Protein AF-A0A060WL02-F1 (afdb_monomer_lite)

Foldseek 3Di:
DDDDAQVVLQVQLCQVVVPHDDDDDPVDDDDDDDDPDDPDDDPVDPVLRHLLNNVVSCVPRVVVVVVVVCVVPVVSPPDDNDD

pLDDT: mean 95.23, std 4.03, range [77.88, 98.75]

Secondary structure (DSSP, 8-state):
--SSSSHHHHHHHHHHHTT------TT--------SS-SS--TT-HHHHHHHHHHHHHHHH-GGGHHHHHHH-GGGTT-----

Structure (mmCIF, N/CA/C/O backbone):
data_AF-A0A060WL02-F1
#
_entry.id   AF-A0A060WL02-F1
#
loop_
_atom_site.group_PDB
_atom_site.id
_atom_site.type_symbol
_atom_site.label_atom_id
_atom_site.label_alt_id
_atom_site.label_comp_id
_atom_site.label_asym_id
_atom_site.label_entity_id
_atom_site.label_seq_id
_atom_site.pdbx_PDB_ins_code
_atom_site.Cartn_x
_atom_site.Cartn_y
_atom_site.Cartn_z
_atom_site.occupancy
_atom_site.B_iso_or_equiv
_atom_site.auth_seq_id
_atom_site.auth_comp_id
_atom_site.auth_asym_id
_atom_site.auth_atom_id
_atom_site.pdbx_PDB_model_num
ATOM 1 N N . MET A 1 1 ? -8.454 8.491 -2.033 1.00 88.38 1 MET A N 1
ATOM 2 C CA . MET A 1 1 ? -7.000 8.347 -1.828 1.00 88.38 1 MET A CA 1
ATOM 3 C C . MET A 1 1 ? -6.494 9.740 -1.586 1.00 88.38 1 MET A C 1
ATOM 5 O O . MET A 1 1 ? -6.734 10.598 -2.426 1.00 88.38 1 MET A O 1
ATOM 9 N N . ASP A 1 2 ? -5.851 9.954 -0.446 1.00 89.31 2 ASP A N 1
ATOM 10 C CA . ASP A 1 2 ? -5.516 11.288 0.038 1.00 89.31 2 ASP A CA 1
ATOM 11 C C . ASP A 1 2 ? -4.000 11.401 0.207 1.00 89.31 2 ASP A C 1
ATOM 13 O O . ASP A 1 2 ? -3.403 10.588 0.905 1.00 89.31 2 ASP A O 1
ATOM 17 N N . ILE A 1 3 ? -3.392 12.424 -0.398 1.00 90.88 3 ILE A N 1
ATOM 18 C CA . ILE A 1 3 ? -1.976 12.828 -0.279 1.00 90.88 3 ILE A CA 1
ATOM 19 C C . ILE A 1 3 ? -0.951 11.721 -0.579 1.00 90.88 3 ILE A C 1
ATOM 21 O O . ILE A 1 3 ? -0.280 11.790 -1.605 1.00 90.88 3 ILE A O 1
ATOM 25 N N . TRP A 1 4 ? -0.756 10.760 0.328 1.00 91.69 4 TRP A N 1
ATOM 26 C CA . TRP A 1 4 ? 0.299 9.758 0.227 1.00 91.69 4 TRP A CA 1
ATOM 27 C C . TRP A 1 4 ? -0.005 8.477 1.006 1.00 91.69 4 TRP A C 1
ATOM 29 O O . TRP A 1 4 ? -0.493 8.518 2.140 1.00 91.69 4 TRP A O 1
ATOM 39 N 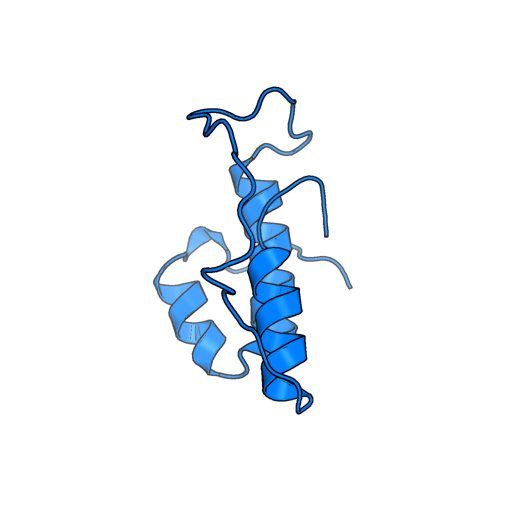N . GLY A 1 5 ? 0.403 7.350 0.424 1.00 93.50 5 GLY A N 1
ATOM 40 C CA . GLY A 1 5 ? 0.479 6.044 1.055 1.00 93.50 5 GLY A CA 1
ATOM 41 C C . GLY A 1 5 ? -0.739 5.180 0.757 1.00 93.50 5 GLY A C 1
ATOM 42 O O . GLY A 1 5 ? -1.872 5.628 0.896 1.00 93.50 5 GLY A O 1
ATOM 43 N N . GLY A 1 6 ? -0.502 3.914 0.408 1.00 94.38 6 GLY A N 1
ATOM 44 C CA . GLY A 1 6 ? -1.542 2.922 0.118 1.00 94.38 6 GLY A CA 1
ATOM 45 C C . GLY A 1 6 ? -1.877 2.779 -1.369 1.00 94.38 6 GLY A C 1
ATOM 46 O O . GLY A 1 6 ? -2.345 1.715 -1.777 1.00 94.38 6 GLY A O 1
ATOM 47 N N . GLU A 1 7 ? -1.591 3.792 -2.189 1.00 97.31 7 GLU A N 1
ATOM 48 C CA . GLU A 1 7 ? -1.866 3.814 -3.631 1.00 97.31 7 GLU A CA 1
ATOM 49 C C . GLU A 1 7 ? -1.098 2.746 -4.400 1.00 97.31 7 GLU A C 1
ATOM 51 O O . GLU A 1 7 ? -1.638 2.122 -5.309 1.00 97.31 7 GLU A O 1
ATOM 56 N N . ASN A 1 8 ? 0.134 2.473 -3.975 1.00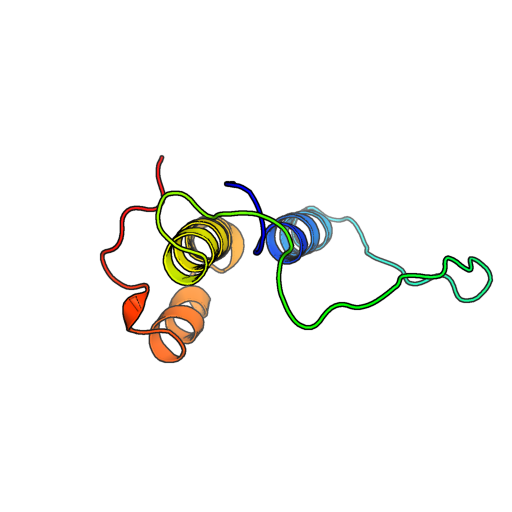 97.44 8 ASN A N 1
ATOM 57 C CA . ASN A 1 8 ? 0.971 1.432 -4.550 1.00 97.44 8 ASN A CA 1
ATOM 58 C C . ASN A 1 8 ? 0.365 0.033 -4.345 1.00 97.44 8 ASN A C 1
ATOM 60 O O . ASN A 1 8 ? 0.502 -0.818 -5.219 1.00 97.44 8 ASN A O 1
ATOM 64 N N . PHE A 1 9 ? -0.320 -0.213 -3.222 1.00 98.00 9 PHE A N 1
ATOM 65 C CA . PHE A 1 9 ? -1.000 -1.487 -2.974 1.00 98.00 9 PHE A CA 1
ATOM 66 C C . PHE A 1 9 ? -2.308 -1.596 -3.753 1.00 98.00 9 PHE A C 1
ATOM 68 O O . PHE A 1 9 ? -2.551 -2.638 -4.349 1.00 98.00 9 PHE A O 1
ATOM 75 N N . GLU A 1 10 ? -3.115 -0.528 -3.788 1.00 98.31 10 GLU A N 1
ATOM 76 C CA . GLU A 1 10 ? -4.385 -0.510 -4.532 1.00 98.31 10 GLU A CA 1
ATOM 77 C C . GLU A 1 10 ? -4.170 -0.875 -5.995 1.00 98.31 10 GLU A C 1
ATOM 79 O O . GLU A 1 10 ? -4.779 -1.823 -6.486 1.00 98.31 10 GLU A O 1
ATOM 84 N N . ILE A 1 11 ? -3.245 -0.182 -6.666 1.00 98.3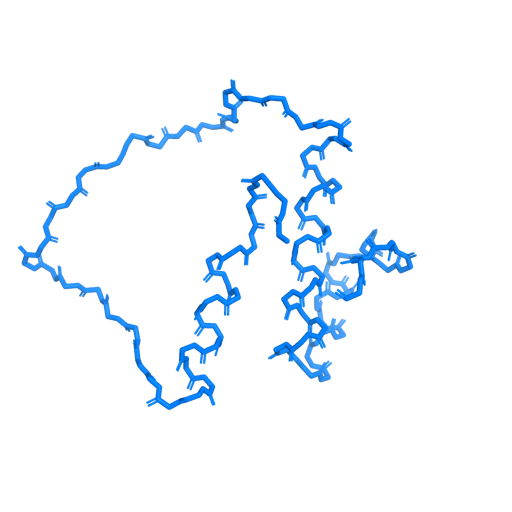8 11 ILE A N 1
ATOM 85 C CA . ILE A 1 11 ? -2.988 -0.448 -8.078 1.00 98.38 11 ILE A CA 1
ATOM 86 C C . ILE A 1 11 ? -2.382 -1.837 -8.284 1.00 98.38 11 ILE A C 1
ATOM 88 O O . ILE A 1 11 ? -2.714 -2.503 -9.259 1.00 98.38 11 ILE A O 1
ATOM 92 N N . SER A 1 12 ? -1.543 -2.308 -7.355 1.00 98.56 12 SER A N 1
ATOM 93 C CA . SER A 1 12 ? -0.937 -3.636 -7.465 1.00 98.56 12 SER A CA 1
ATOM 94 C C . SER A 1 12 ? -1.970 -4.750 -7.354 1.00 98.56 12 SER A C 1
ATOM 96 O O . SER A 1 12 ? -1.962 -5.663 -8.177 1.00 98.56 12 SER A O 1
ATOM 98 N N . PHE A 1 13 ? -2.874 -4.671 -6.376 1.00 98.62 13 PHE A N 1
ATOM 99 C CA . PHE A 1 13 ? -3.945 -5.652 -6.218 1.00 98.62 13 PHE A CA 1
ATOM 100 C C . PHE A 1 13 ? -4.904 -5.609 -7.397 1.00 98.62 13 PHE A C 1
ATOM 102 O O . PHE A 1 13 ? -5.163 -6.651 -7.989 1.00 98.62 13 PHE A O 1
ATOM 109 N N . ARG A 1 14 ? -5.331 -4.413 -7.819 1.00 98.62 14 ARG A N 1
ATOM 110 C CA . ARG A 1 14 ? -6.191 -4.259 -8.994 1.00 98.62 14 ARG A CA 1
ATOM 111 C C . ARG A 1 14 ? -5.580 -4.882 -10.246 1.00 98.62 14 ARG A C 1
ATOM 113 O O . ARG A 1 14 ? -6.259 -5.631 -10.937 1.00 98.62 14 ARG A O 1
ATOM 120 N N . VAL A 1 15 ? -4.310 -4.600 -10.542 1.00 98.75 15 VAL A N 1
ATOM 121 C CA . VAL A 1 15 ? -3.642 -5.155 -11.731 1.00 98.75 15 VAL A CA 1
ATOM 122 C C . VAL A 1 15 ? -3.609 -6.681 -11.674 1.00 98.75 15 VAL A C 1
ATOM 124 O O . VAL A 1 15 ? -4.058 -7.317 -12.621 1.00 98.75 15 VAL A O 1
ATOM 127 N N . TRP A 1 16 ? -3.148 -7.274 -10.569 1.00 98.62 16 TRP A N 1
ATOM 128 C CA . TRP A 1 16 ? -3.056 -8.733 -10.444 1.00 98.62 16 TRP A CA 1
ATOM 129 C C . TRP A 1 16 ? -4.423 -9.428 -10.440 1.00 98.62 16 TRP A C 1
ATOM 131 O O . TRP A 1 16 ? -4.606 -10.441 -11.110 1.00 98.62 16 TRP A O 1
ATOM 141 N N . MET A 1 17 ? -5.396 -8.890 -9.705 1.00 98.38 17 MET A N 1
ATOM 142 C CA . MET A 1 17 ? -6.711 -9.517 -9.525 1.00 98.38 17 MET A CA 1
ATOM 143 C C . MET A 1 17 ? -7.634 -9.324 -10.732 1.00 98.38 17 MET A C 1
ATOM 145 O O . MET A 1 17 ? -8.571 -10.097 -10.911 1.00 98.38 17 MET A O 1
ATOM 149 N N . CYS A 1 18 ? -7.366 -8.333 -11.586 1.00 98.56 18 CYS A N 1
ATOM 150 C CA . CYS A 1 18 ? -8.119 -8.096 -12.819 1.00 98.56 18 CYS A CA 1
ATOM 151 C C . CYS A 1 18 ? -7.409 -8.627 -14.080 1.00 98.56 18 CYS A C 1
ATOM 153 O O . CYS A 1 18 ? -7.749 -8.215 -15.187 1.00 98.56 18 CYS A O 1
ATOM 155 N N . GLY A 1 19 ? -6.445 -9.545 -13.931 1.00 98.50 19 GLY A N 1
ATOM 156 C CA . GLY A 1 19 ? -5.846 -10.297 -15.044 1.00 98.50 19 GLY A CA 1
ATOM 157 C C . GLY A 1 19 ? -4.608 -9.672 -15.697 1.00 98.50 19 GLY A C 1
ATOM 158 O O . GLY A 1 19 ? -4.172 -10.149 -16.742 1.00 98.50 19 GLY A O 1
ATOM 159 N N . GLY A 1 20 ? -4.040 -8.619 -15.109 1.00 98.56 20 GLY A N 1
ATOM 160 C CA . GLY A 1 20 ? -2.759 -8.042 -15.518 1.00 98.56 20 GLY A CA 1
ATOM 161 C C . GLY A 1 20 ? -1.562 -8.613 -14.747 1.00 98.56 20 GLY A C 1
ATOM 162 O O . GLY A 1 20 ? -1.684 -9.537 -13.945 1.00 98.56 20 GLY A O 1
ATOM 163 N N . SER A 1 21 ? -0.386 -8.025 -14.974 1.00 98.44 21 SER A N 1
ATOM 164 C CA . SER A 1 21 ? 0.868 -8.368 -14.293 1.00 98.44 21 SER A CA 1
ATOM 165 C C . SER A 1 21 ? 1.674 -7.114 -13.935 1.00 98.44 21 SER A C 1
ATOM 167 O O . SER A 1 21 ? 1.463 -6.032 -14.488 1.00 98.44 21 SER A O 1
ATOM 169 N N . LEU A 1 22 ? 2.606 -7.256 -12.989 1.00 98.25 22 LEU A N 1
ATOM 170 C CA . LEU A 1 22 ? 3.573 -6.220 -12.622 1.00 98.25 22 LEU A CA 1
ATOM 171 C C . LEU A 1 22 ? 4.997 -6.750 -12.779 1.00 98.25 22 LEU A C 1
ATOM 173 O O . LEU A 1 22 ? 5.313 -7.832 -12.286 1.00 98.25 22 LEU A O 1
ATOM 177 N N . GLU A 1 23 ? 5.865 -5.958 -13.409 1.00 98.06 23 GLU A N 1
ATOM 178 C CA . GLU A 1 23 ? 7.230 -6.357 -13.753 1.00 98.06 23 GLU A CA 1
ATOM 179 C C . GLU A 1 23 ? 8.265 -5.327 -13.287 1.00 98.06 23 GLU A C 1
ATOM 181 O O . GLU A 1 23 ? 8.026 -4.118 -13.291 1.00 98.06 23 GLU A O 1
ATOM 186 N N . ILE A 1 24 ? 9.452 -5.812 -12.916 1.00 98.44 24 ILE A N 1
ATOM 187 C CA . ILE A 1 24 ? 10.635 -4.984 -12.662 1.00 98.44 24 ILE A CA 1
ATOM 188 C C . ILE A 1 24 ? 11.625 -5.261 -13.791 1.00 98.44 24 ILE A C 1
ATOM 190 O O . ILE A 1 24 ? 12.185 -6.353 -13.861 1.00 98.44 24 ILE A O 1
ATOM 194 N N . LEU A 1 25 ? 11.856 -4.282 -14.672 1.00 98.44 25 LEU A N 1
ATOM 195 C CA . LEU A 1 25 ? 12.727 -4.472 -15.835 1.00 98.44 25 LEU A CA 1
ATOM 196 C C . LEU A 1 25 ? 14.179 -4.074 -15.525 1.00 98.44 25 LEU A C 1
ATOM 198 O O . LEU A 1 25 ? 14.469 -2.881 -15.430 1.00 98.44 25 LEU A O 1
ATOM 202 N N . PRO A 1 26 ? 15.129 -5.028 -15.432 1.00 98.50 26 PRO A N 1
ATOM 203 C CA . PRO A 1 26 ? 16.500 -4.747 -14.994 1.00 98.50 26 PRO A CA 1
ATOM 204 C C . PRO A 1 26 ? 17.305 -3.886 -15.979 1.00 98.50 26 PRO A C 1
ATOM 206 O O . PRO A 1 26 ? 18.332 -3.317 -15.601 1.00 98.50 26 PRO A O 1
ATOM 209 N N . CYS A 1 27 ? 16.866 -3.784 -17.235 1.00 98.56 27 CYS A N 1
ATOM 210 C CA . CYS A 1 27 ? 17.491 -2.937 -18.252 1.00 98.56 27 CYS A CA 1
ATOM 211 C C . CYS A 1 27 ? 17.017 -1.476 -18.192 1.00 98.56 27 CYS A C 1
ATOM 213 O O . CYS A 1 27 ? 17.709 -0.602 -18.705 1.00 98.56 27 CYS A O 1
ATOM 215 N N . SER A 1 28 ? 15.882 -1.191 -17.544 1.00 98.44 28 SER A N 1
ATOM 216 C CA . SER A 1 28 ? 15.383 0.172 -17.345 1.00 98.44 28 SER A CA 1
ATOM 217 C C . SER A 1 28 ? 15.844 0.694 -15.986 1.00 98.44 28 SER A C 1
ATOM 219 O O . SER A 1 28 ? 15.637 0.050 -14.957 1.00 98.44 28 SER A O 1
ATOM 221 N N . ARG A 1 29 ? 16.519 1.846 -15.960 1.00 98.50 29 ARG A N 1
ATOM 222 C CA . ARG A 1 29 ? 17.155 2.379 -14.746 1.00 98.50 29 ARG A CA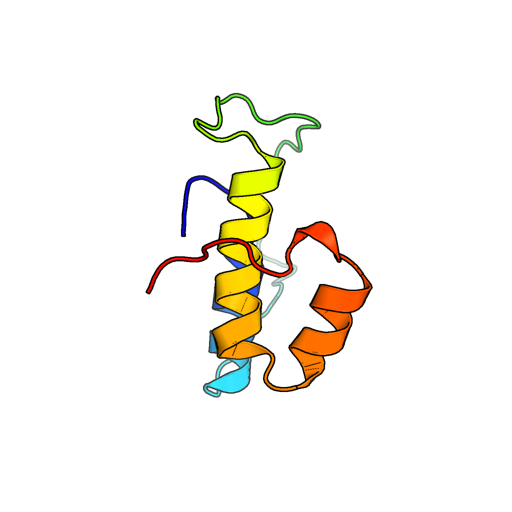 1
ATOM 223 C C . ARG A 1 29 ? 16.697 3.808 -14.489 1.00 98.50 29 ARG A C 1
ATOM 225 O O . ARG A 1 29 ? 16.920 4.689 -15.310 1.00 98.50 29 ARG A O 1
ATOM 232 N N . VAL A 1 30 ? 16.112 4.034 -13.314 1.00 98.44 30 VAL A N 1
ATOM 233 C CA . VAL A 1 30 ? 15.725 5.358 -12.810 1.00 98.44 30 VAL A CA 1
ATOM 234 C C . VAL A 1 30 ? 16.228 5.492 -11.374 1.00 98.44 30 VAL A C 1
ATOM 236 O O . VAL A 1 30 ? 15.985 4.617 -10.544 1.00 98.44 30 VAL A O 1
ATOM 239 N N . GLY A 1 31 ? 16.955 6.571 -11.075 1.00 98.31 31 GLY A N 1
ATOM 240 C CA . GLY A 1 31 ? 17.429 6.865 -9.721 1.00 98.31 31 GLY A CA 1
ATOM 241 C C . GLY A 1 31 ? 16.369 7.594 -8.893 1.00 98.31 31 GLY A C 1
ATOM 242 O O . GLY A 1 31 ? 15.757 8.543 -9.375 1.00 98.31 31 GLY A O 1
ATOM 243 N N . HIS A 1 32 ? 16.181 7.192 -7.634 1.00 97.62 32 HIS A N 1
ATOM 244 C CA . HIS A 1 32 ? 15.286 7.860 -6.684 1.00 97.62 32 HIS A CA 1
ATOM 245 C C . HIS A 1 32 ? 16.036 8.229 -5.395 1.00 97.62 32 HIS A C 1
ATOM 247 O O . HIS A 1 32 ? 16.689 7.384 -4.780 1.00 97.62 32 HIS A O 1
ATOM 253 N N . VAL A 1 33 ? 15.925 9.488 -4.959 1.00 97.44 33 VAL A N 1
ATOM 254 C CA . VAL A 1 33 ? 16.507 9.958 -3.692 1.00 97.44 33 VAL A CA 1
ATOM 255 C C . VAL A 1 33 ? 15.552 9.630 -2.547 1.00 97.44 33 VAL A C 1
ATOM 257 O O . VAL A 1 33 ? 14.583 10.350 -2.297 1.00 97.44 33 VAL A O 1
ATOM 260 N N . PHE A 1 34 ? 15.837 8.548 -1.825 1.00 96.19 34 PHE A N 1
ATOM 261 C CA . PHE A 1 34 ? 15.045 8.146 -0.666 1.00 96.19 34 PHE A CA 1
ATOM 262 C C . PHE A 1 34 ? 15.182 9.139 0.494 1.00 96.19 34 PHE A C 1
ATOM 264 O O . PHE A 1 34 ? 16.274 9.597 0.830 1.00 96.19 34 PHE A O 1
ATOM 271 N N . ARG A 1 35 ? 14.053 9.454 1.136 1.00 93.69 35 ARG A N 1
ATOM 272 C CA . ARG A 1 35 ? 13.970 10.376 2.277 1.00 93.69 35 ARG A CA 1
ATOM 273 C C . ARG A 1 35 ? 13.384 9.656 3.487 1.00 93.69 35 ARG A C 1
ATOM 275 O O . ARG A 1 35 ? 12.519 8.802 3.341 1.00 93.69 35 ARG A O 1
ATOM 282 N N . LYS A 1 36 ? 13.821 10.043 4.690 1.00 91.38 36 LYS A N 1
ATOM 283 C CA . LYS A 1 36 ? 13.292 9.499 5.958 1.00 91.38 36 LYS A CA 1
ATOM 284 C C . LYS A 1 36 ? 11.983 10.155 6.413 1.00 91.38 36 LYS A C 1
ATOM 286 O O . LYS A 1 36 ? 11.294 9.599 7.259 1.00 91.38 36 LYS A O 1
ATOM 291 N N . LYS A 1 37 ? 11.676 11.359 5.921 1.00 90.62 37 LYS A N 1
ATOM 292 C CA . LYS A 1 37 ? 10.503 12.151 6.318 1.00 90.62 37 LYS A CA 1
ATOM 293 C C . LYS A 1 37 ? 9.858 12.791 5.094 1.00 90.62 37 LYS A C 1
ATOM 295 O O . LYS A 1 37 ? 10.559 13.166 4.152 1.00 90.62 37 LYS A O 1
ATOM 300 N N . HIS A 1 38 ? 8.537 12.938 5.137 1.00 88.94 38 HIS A N 1
ATOM 301 C CA . HIS A 1 38 ? 7.789 13.660 4.113 1.00 88.94 38 HIS A CA 1
ATOM 302 C C . HIS A 1 38 ? 8.085 15.166 4.207 1.00 88.94 38 HIS A C 1
ATOM 304 O O . HIS A 1 38 ? 8.133 15.697 5.318 1.00 88.94 38 HIS A O 1
ATOM 310 N N . PRO A 1 39 ? 8.284 15.861 3.073 1.00 91.12 39 PRO A N 1
ATOM 311 C CA . PRO A 1 39 ? 8.553 17.299 3.050 1.00 91.12 39 PRO A CA 1
ATOM 312 C C . PRO A 1 39 ? 7.280 18.166 3.101 1.00 91.12 39 PRO A C 1
ATOM 314 O O . PRO A 1 39 ? 7.373 19.376 2.938 1.00 91.12 39 PRO A O 1
ATOM 317 N N . TYR A 1 40 ? 6.101 17.566 3.280 1.00 87.62 40 TYR A N 1
ATOM 318 C CA . TYR A 1 40 ? 4.802 18.242 3.267 1.00 87.62 40 TYR A CA 1
ATOM 319 C C . TYR A 1 40 ? 3.980 17.909 4.515 1.00 87.62 40 TYR A C 1
ATOM 321 O O . TYR A 1 40 ? 4.270 16.964 5.253 1.00 87.62 40 TYR A O 1
ATOM 329 N N . ILE A 1 41 ? 2.949 18.720 4.740 1.00 89.44 41 ILE A N 1
ATOM 330 C CA . ILE A 1 41 ? 2.059 18.638 5.897 1.00 89.44 41 ILE A CA 1
ATOM 331 C C . ILE A 1 41 ? 0.857 17.761 5.548 1.00 89.44 41 ILE A C 1
ATOM 333 O O . ILE A 1 41 ? 0.294 17.860 4.460 1.00 89.44 41 ILE A O 1
ATOM 337 N N . PHE A 1 42 ? 0.450 16.923 6.497 1.00 91.88 42 PHE A N 1
ATOM 338 C CA . PHE A 1 42 ? -0.777 16.139 6.415 1.00 91.88 42 PHE A CA 1
ATOM 339 C C . PHE A 1 42 ? -1.847 16.824 7.273 1.00 91.88 42 PHE A C 1
ATOM 341 O O . PHE A 1 42 ? -1.639 16.895 8.487 1.00 91.88 42 PHE A O 1
ATOM 348 N N . PRO A 1 43 ? -2.970 17.298 6.700 1.00 87.25 43 PRO A N 1
ATOM 349 C CA . PRO A 1 43 ? -3.995 18.050 7.432 1.00 87.25 43 PRO A CA 1
ATOM 350 C C . PRO A 1 43 ? -4.520 17.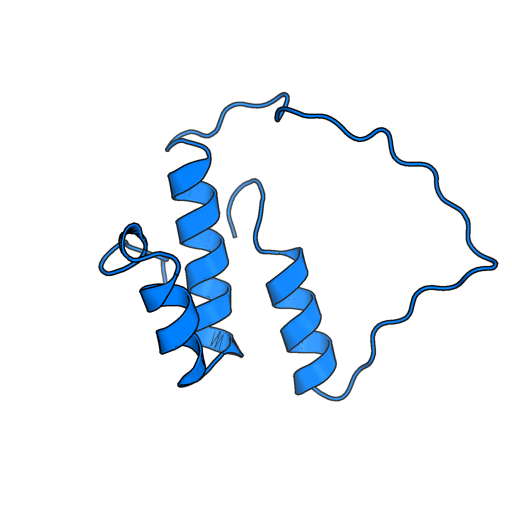319 8.673 1.00 87.25 43 PRO A C 1
ATOM 352 O O . PRO A 1 43 ? -4.672 17.920 9.728 1.00 87.25 43 PRO A O 1
ATOM 355 N N . GLU A 1 44 ? -4.712 16.001 8.568 1.00 84.69 44 GLU A N 1
ATOM 356 C CA . GLU A 1 44 ? -5.177 15.141 9.668 1.00 84.69 44 GLU A CA 1
ATOM 357 C C . GLU A 1 44 ? -4.046 14.306 10.296 1.00 84.69 44 GLU A C 1
ATOM 359 O O . GLU A 1 44 ? -4.287 13.385 11.077 1.00 84.69 44 GLU A O 1
ATOM 364 N N . GLY A 1 45 ? -2.792 14.599 9.950 1.00 89.75 45 GLY A N 1
ATOM 365 C CA . GLY A 1 45 ? -1.624 13.814 10.335 1.00 89.75 45 GLY A CA 1
ATOM 366 C C . GLY A 1 45 ? -1.347 12.621 9.409 1.00 89.75 45 GLY A C 1
ATOM 367 O O . GLY A 1 45 ? -2.248 11.990 8.848 1.00 89.75 45 GLY A O 1
ATOM 368 N N . ASN A 1 46 ? -0.057 12.297 9.267 1.00 90.25 46 ASN A N 1
ATOM 369 C CA . ASN A 1 46 ? 0.428 11.248 8.361 1.00 90.25 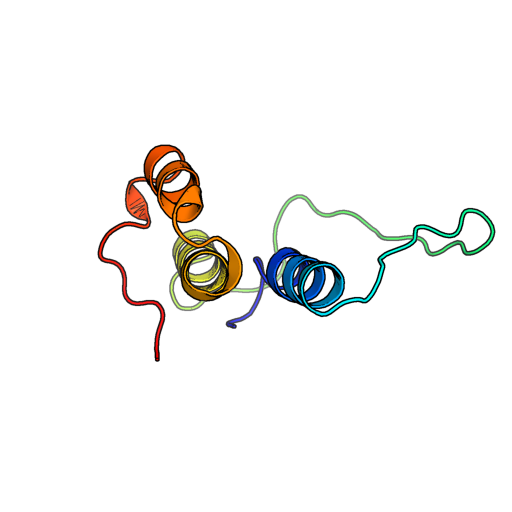46 ASN A CA 1
ATOM 370 C C . ASN A 1 46 ? -0.220 9.888 8.664 1.00 90.25 46 ASN A C 1
ATOM 372 O O . ASN A 1 46 ? -0.752 9.228 7.778 1.00 90.25 46 ASN A O 1
ATOM 376 N N . ALA A 1 47 ? -0.256 9.501 9.943 1.00 90.50 47 ALA A N 1
ATOM 377 C CA . ALA A 1 47 ? -0.802 8.211 10.353 1.00 90.50 47 ALA A CA 1
ATOM 378 C C . ALA A 1 47 ? -2.289 8.052 9.995 1.00 90.50 47 ALA A C 1
ATOM 380 O O . ALA A 1 47 ? -2.692 6.984 9.542 1.00 90.50 47 ALA A O 1
ATOM 381 N N . ASN A 1 48 ? -3.101 9.101 10.160 1.00 92.06 48 ASN A N 1
ATOM 382 C CA . ASN A 1 48 ? -4.526 9.042 9.830 1.00 92.06 48 ASN A CA 1
ATOM 383 C C . ASN A 1 48 ? -4.750 8.974 8.320 1.00 92.06 48 ASN A C 1
ATOM 385 O O . ASN A 1 48 ? -5.540 8.149 7.871 1.00 92.06 48 ASN A O 1
ATOM 389 N N . THR A 1 49 ? -3.993 9.762 7.552 1.00 93.69 49 THR A N 1
ATOM 390 C CA . THR A 1 49 ? -4.021 9.731 6.081 1.00 93.69 49 THR A CA 1
ATOM 391 C C . THR A 1 49 ? -3.665 8.333 5.562 1.00 93.69 49 THR A C 1
ATOM 393 O O . THR A 1 49 ? -4.410 7.735 4.786 1.00 93.69 49 THR A O 1
ATOM 396 N N . TYR A 1 50 ? -2.577 7.757 6.079 1.00 93.69 50 TYR A N 1
ATOM 397 C CA . TYR A 1 50 ? -2.123 6.419 5.709 1.00 93.69 50 TYR A CA 1
ATOM 398 C C . TYR A 1 50 ? -3.137 5.330 6.087 1.00 93.69 50 TYR A C 1
ATOM 400 O O . TYR A 1 50 ? -3.418 4.431 5.292 1.00 93.69 50 TYR A O 1
ATOM 408 N N . ILE A 1 51 ? -3.722 5.404 7.290 1.00 95.56 51 ILE A N 1
ATOM 409 C CA . ILE A 1 51 ? -4.777 4.477 7.720 1.00 95.56 51 ILE A CA 1
ATOM 410 C C . ILE A 1 51 ? -5.984 4.588 6.789 1.00 95.56 51 ILE A C 1
ATOM 412 O O . ILE A 1 51 ? -6.461 3.564 6.312 1.00 95.56 51 ILE A O 1
ATOM 416 N N . LYS A 1 52 ? -6.457 5.801 6.488 1.00 95.69 52 LYS A N 1
ATOM 417 C CA . LYS A 1 52 ? -7.608 6.018 5.604 1.00 95.69 52 LYS A CA 1
ATOM 418 C C . LYS A 1 52 ? -7.393 5.354 4.243 1.00 95.69 52 LYS A C 1
ATOM 420 O O . LYS A 1 52 ? -8.229 4.568 3.806 1.00 95.69 52 LYS A O 1
ATOM 425 N N . ASN A 1 53 ? -6.250 5.607 3.612 1.00 96.62 53 ASN A N 1
ATOM 426 C CA . ASN A 1 53 ? -5.938 5.052 2.297 1.00 96.62 53 ASN A CA 1
ATOM 427 C C . ASN A 1 53 ? -5.773 3.530 2.319 1.00 96.62 53 ASN A C 1
ATOM 429 O O . ASN A 1 53 ? -6.378 2.836 1.507 1.00 96.62 53 ASN A O 1
ATOM 433 N N . THR A 1 54 ? -4.999 2.995 3.268 1.00 97.19 54 THR A N 1
ATOM 434 C CA . THR A 1 54 ? -4.783 1.540 3.361 1.00 97.19 54 THR A CA 1
ATOM 435 C C . THR A 1 54 ? -6.054 0.780 3.719 1.00 97.19 54 THR A C 1
ATOM 437 O O . THR A 1 54 ? -6.233 -0.340 3.250 1.00 97.19 54 THR A O 1
ATOM 440 N N . ARG A 1 55 ? -6.976 1.394 4.472 1.00 97.19 55 ARG A N 1
ATOM 441 C CA . ARG A 1 55 ? -8.307 0.825 4.705 1.00 97.19 55 ARG A CA 1
ATOM 442 C C . ARG A 1 55 ? -9.140 0.738 3.441 1.00 97.19 55 ARG A C 1
ATOM 444 O O . ARG A 1 55 ? -9.716 -0.315 3.216 1.00 97.19 55 ARG A O 1
ATOM 451 N N . ARG A 1 56 ? -9.169 1.780 2.601 1.00 97.31 56 ARG A N 1
ATOM 452 C CA . ARG A 1 56 ? -9.863 1.711 1.300 1.00 97.31 56 ARG A CA 1
ATOM 453 C C . ARG A 1 56 ? -9.344 0.544 0.464 1.00 97.31 56 ARG A C 1
ATOM 455 O O . ARG A 1 56 ? -10.136 -0.215 -0.075 1.00 97.31 56 ARG A O 1
ATOM 462 N N . THR A 1 57 ? -8.024 0.365 0.415 1.00 97.75 57 THR A N 1
ATOM 463 C CA . THR A 1 57 ? -7.416 -0.772 -0.285 1.00 97.75 57 THR A CA 1
ATOM 464 C C . THR A 1 57 ? -7.840 -2.110 0.323 1.00 97.75 57 THR A C 1
ATOM 466 O O . THR A 1 57 ? -8.239 -3.005 -0.412 1.00 97.75 57 THR A O 1
ATOM 469 N N . ALA A 1 58 ? -7.783 -2.251 1.651 1.00 97.94 58 ALA A N 1
ATOM 470 C CA . ALA A 1 58 ? -8.118 -3.502 2.327 1.00 97.94 58 ALA A CA 1
ATOM 471 C C . ALA A 1 58 ? -9.604 -3.874 2.206 1.00 97.94 58 ALA A C 1
ATOM 473 O O . ALA A 1 58 ? -9.929 -5.040 2.012 1.00 97.94 58 ALA A O 1
ATOM 474 N N . GLU A 1 59 ? -10.505 -2.898 2.315 1.00 97.50 59 GLU A N 1
ATOM 475 C CA . GLU A 1 59 ? -11.950 -3.133 2.233 1.00 97.50 59 GLU A CA 1
ATOM 476 C C . GLU A 1 59 ? -12.409 -3.533 0.828 1.00 97.50 59 GLU A C 1
ATOM 478 O O . GLU A 1 59 ? -13.383 -4.269 0.716 1.00 97.50 59 GLU A O 1
ATOM 483 N N . VAL A 1 60 ? -11.706 -3.084 -0.219 1.00 97.94 60 VAL A N 1
ATOM 484 C CA . VAL A 1 60 ? -12.055 -3.381 -1.619 1.00 97.94 60 VAL A CA 1
ATOM 485 C C . VAL A 1 60 ? -11.357 -4.633 -2.149 1.00 97.94 60 VAL A C 1
ATOM 487 O O . VAL A 1 60 ? -11.974 -5.396 -2.879 1.00 97.94 60 VAL A O 1
ATOM 490 N N . TRP A 1 61 ? -10.077 -4.838 -1.823 1.00 98.31 61 TRP A N 1
ATOM 491 C CA . TRP A 1 61 ? -9.234 -5.814 -2.530 1.00 98.31 61 TRP A CA 1
ATOM 492 C C . TRP A 1 61 ? -8.773 -7.007 -1.689 1.00 98.31 61 TRP A C 1
ATOM 494 O O . TRP A 1 61 ? -8.154 -7.914 -2.233 1.00 98.31 61 TRP A O 1
ATOM 504 N N . MET A 1 62 ? -8.978 -7.001 -0.368 1.00 98.25 62 MET A N 1
ATOM 505 C CA . MET A 1 62 ? -8.423 -8.045 0.509 1.00 98.25 62 MET A CA 1
ATOM 506 C C . MET A 1 62 ? -9.465 -9.012 1.071 1.00 98.25 62 MET A C 1
ATOM 508 O O . MET A 1 62 ? -9.085 -9.852 1.882 1.00 98.25 62 MET A O 1
ATOM 512 N N . ASP A 1 63 ? -10.739 -8.897 0.703 1.00 98.12 63 ASP A N 1
ATOM 513 C CA . ASP A 1 63 ? -11.822 -9.774 1.166 1.00 98.12 63 ASP A CA 1
ATOM 514 C C . ASP A 1 63 ? -11.714 -10.081 2.680 1.00 98.12 63 ASP A C 1
ATOM 516 O O . ASP A 1 63 ? -11.600 -9.169 3.504 1.00 98.12 63 ASP A O 1
ATOM 520 N N . GLU A 1 64 ? -11.688 -11.347 3.089 1.00 98.44 64 GLU A N 1
ATOM 521 C CA . GLU A 1 64 ? -11.543 -11.794 4.479 1.00 98.44 64 GLU A CA 1
ATOM 522 C C . GLU A 1 64 ? -10.122 -11.590 5.026 1.00 98.44 64 GLU A C 1
ATOM 524 O O . GLU A 1 64 ? -9.934 -11.440 6.239 1.00 98.44 64 GLU A O 1
ATOM 529 N N . PHE A 1 65 ? -9.105 -11.496 4.162 1.00 98.19 65 PHE A N 1
ATOM 530 C CA . PHE A 1 65 ? -7.724 -11.231 4.580 1.00 98.19 65 PHE A CA 1
ATOM 531 C C . PHE A 1 65 ? -7.559 -9.846 5.215 1.00 98.19 65 PHE A C 1
ATOM 533 O O . PHE A 1 65 ? -6.594 -9.623 5.959 1.00 98.19 65 PHE A O 1
ATOM 540 N N . LYS A 1 66 ? -8.520 -8.926 5.038 1.00 97.94 66 LYS A N 1
ATOM 541 C CA . LYS A 1 66 ? -8.547 -7.654 5.780 1.00 97.94 66 LYS A CA 1
ATOM 542 C C . LYS A 1 66 ? -8.555 -7.846 7.304 1.00 97.94 66 LYS A C 1
ATOM 544 O O . LYS A 1 66 ? -8.092 -6.968 8.033 1.00 97.94 66 LYS A O 1
ATOM 549 N N . LEU A 1 67 ? -8.987 -9.006 7.813 1.00 97.81 67 LEU A N 1
ATOM 550 C CA . LEU A 1 67 ? -8.894 -9.358 9.237 1.00 97.81 67 LEU A CA 1
ATOM 551 C C . LEU A 1 67 ? -7.444 -9.363 9.751 1.00 97.81 67 LEU A C 1
ATOM 553 O O . LEU A 1 67 ? -7.192 -8.937 10.884 1.00 97.81 67 LEU A O 1
ATOM 557 N N . PHE A 1 68 ? -6.479 -9.774 8.922 1.00 98.31 68 PHE A N 1
ATOM 558 C CA . PHE A 1 68 ? -5.056 -9.730 9.271 1.00 98.31 68 PHE A CA 1
ATOM 559 C C . PHE A 1 68 ? -4.529 -8.296 9.287 1.00 98.31 68 PHE A C 1
ATOM 561 O O . PHE A 1 68 ? -3.817 -7.920 10.220 1.00 98.31 68 PHE A O 1
ATOM 568 N N . TYR A 1 69 ? -4.950 -7.465 8.327 1.00 97.75 69 TYR A N 1
ATOM 569 C CA . TYR A 1 69 ? -4.649 -6.032 8.339 1.00 97.75 69 TYR A CA 1
ATOM 570 C C . TYR A 1 69 ? -5.144 -5.381 9.639 1.00 97.75 69 TYR A C 1
ATOM 572 O O . TYR A 1 69 ? -4.373 -4.715 10.333 1.00 97.75 69 TYR A O 1
ATOM 580 N N . TYR A 1 70 ? -6.392 -5.640 10.036 1.00 97.94 70 TYR A N 1
ATOM 581 C CA . TYR A 1 70 ? -6.957 -5.088 11.268 1.00 97.94 70 TYR A CA 1
ATOM 582 C C . TYR A 1 70 ? -6.338 -5.659 12.546 1.00 97.94 70 TYR A C 1
ATOM 584 O O . TYR A 1 70 ? -6.298 -4.968 13.564 1.00 97.94 70 TYR A O 1
ATOM 592 N N . SER A 1 71 ? -5.837 -6.893 12.510 1.00 97.81 71 SER A N 1
ATOM 593 C CA . SER A 1 71 ? -5.087 -7.480 13.625 1.00 97.81 71 SER A CA 1
ATOM 594 C C . SER A 1 71 ? -3.712 -6.828 13.786 1.00 97.81 71 SER A C 1
ATOM 596 O O . SER A 1 71 ? -3.321 -6.498 14.902 1.00 97.81 71 SER A O 1
ATOM 598 N N . ALA A 1 72 ? -3.012 -6.558 12.680 1.00 97.44 72 ALA A N 1
ATOM 599 C CA . ALA A 1 72 ? -1.717 -5.876 12.686 1.00 97.44 72 ALA A CA 1
ATOM 600 C C . ALA A 1 72 ? -1.830 -4.362 12.948 1.00 97.44 72 ALA A C 1
ATOM 602 O O . ALA A 1 72 ? -0.904 -3.735 13.473 1.00 97.44 72 ALA A O 1
ATOM 603 N N . ARG A 1 73 ? -2.965 -3.753 12.585 1.00 95.31 73 ARG A N 1
ATOM 604 C CA . ARG A 1 73 ? -3.265 -2.328 12.781 1.00 95.31 73 ARG A CA 1
ATOM 605 C C . ARG A 1 73 ? -4.612 -2.133 13.489 1.00 95.31 73 ARG A C 1
ATOM 607 O O . ARG A 1 73 ? -5.547 -1.612 12.882 1.00 95.31 73 ARG A O 1
ATOM 614 N N . PRO A 1 74 ? -4.720 -2.441 14.796 1.00 95.75 74 PRO A N 1
ATOM 615 C CA . PRO A 1 74 ? -5.983 -2.309 15.528 1.00 95.75 74 PRO A CA 1
ATOM 616 C C . PRO A 1 74 ? -6.572 -0.894 15.493 1.00 95.75 74 PRO A C 1
ATOM 618 O O . PRO A 1 74 ? -7.784 -0.741 15.387 1.00 95.75 74 PRO A O 1
ATOM 621 N N . ALA A 1 75 ? -5.717 0.138 15.492 1.00 94.06 75 ALA A N 1
ATOM 622 C CA . ALA A 1 75 ? -6.114 1.548 15.404 1.00 94.06 75 ALA A CA 1
ATOM 623 C C . ALA A 1 75 ? -6.821 1.924 14.088 1.00 94.06 75 ALA A C 1
ATOM 625 O O . ALA A 1 75 ? -7.380 3.015 13.982 1.00 94.06 75 ALA A O 1
ATOM 626 N N . ALA A 1 76 ? -6.778 1.052 13.078 1.00 95.31 76 ALA A N 1
ATOM 627 C CA . ALA A 1 76 ? -7.522 1.240 11.846 1.00 95.31 76 ALA A CA 1
ATOM 628 C C . ALA A 1 76 ? -9.014 0.923 12.025 1.00 95.31 76 ALA A C 1
ATOM 630 O O . ALA A 1 76 ? -9.826 1.522 11.328 1.00 95.31 76 ALA A O 1
ATOM 631 N N . ARG A 1 77 ? -9.402 0.039 12.958 1.00 95.06 77 ARG A N 1
ATOM 632 C CA . ARG A 1 77 ? -10.807 -0.360 13.161 1.00 95.06 77 ARG A CA 1
ATOM 633 C C . ARG A 1 77 ? -11.683 0.848 13.513 1.00 95.06 77 ARG A C 1
ATOM 635 O O . ARG A 1 77 ? -11.289 1.700 14.301 1.00 95.06 77 ARG A O 1
ATOM 642 N N . GLY A 1 78 ? -12.873 0.926 12.917 1.00 90.38 78 GLY A N 1
ATOM 643 C CA . GLY A 1 78 ? -13.880 1.952 13.232 1.00 90.38 78 GLY A CA 1
ATOM 644 C C . GLY A 1 78 ? -13.603 3.372 12.712 1.00 90.38 78 GLY A C 1
ATOM 645 O O . GLY A 1 78 ? -14.481 4.220 12.802 1.00 90.38 78 GLY A O 1
ATOM 646 N N . LYS A 1 79 ? -12.432 3.659 12.124 1.00 91.88 79 LYS A N 1
ATOM 647 C CA . LYS A 1 79 ? -12.185 4.949 11.444 1.00 91.88 79 LYS A CA 1
ATOM 648 C C . LYS A 1 79 ? -13.069 5.141 10.195 1.00 91.88 79 LYS A C 1
ATOM 650 O O . LYS A 1 79 ? -13.492 4.173 9.568 1.00 91.88 79 LYS A O 1
ATOM 655 N N . SER A 1 80 ? -13.332 6.375 9.785 1.00 92.44 80 SER A N 1
ATOM 656 C CA . SER A 1 80 ? -13.936 6.603 8.465 1.00 92.44 80 SER A CA 1
ATOM 657 C C . SER A 1 80 ? -12.893 6.372 7.369 1.00 92.44 80 SER A C 1
ATOM 659 O O . SER A 1 80 ? -11.728 6.742 7.537 1.00 92.44 80 SER A O 1
ATOM 661 N N . TYR A 1 81 ? -13.295 5.752 6.259 1.00 93.31 81 TYR A N 1
ATOM 662 C CA . TYR A 1 81 ? -12.458 5.601 5.065 1.00 93.31 81 TYR A CA 1
ATOM 663 C C . TYR A 1 81 ? -13.104 6.174 3.792 1.00 93.31 81 TYR A C 1
ATOM 665 O O . TYR A 1 81 ? -12.559 6.016 2.697 1.00 93.31 81 TYR A O 1
ATOM 673 N N . GLY A 1 82 ? -14.187 6.943 3.958 1.00 90.56 82 GLY A N 1
ATOM 674 C CA . GLY A 1 82 ? -15.012 7.479 2.872 1.00 90.56 82 GLY A CA 1
ATOM 675 C C . GLY A 1 82 ? -15.993 6.448 2.314 1.00 90.56 82 GLY A C 1
ATOM 676 O O . GLY A 1 82 ? -16.072 5.338 2.835 1.00 90.56 82 GLY A O 1
ATOM 677 N N . GLU A 1 83 ? -16.714 6.848 1.266 1.00 77.88 83 GLU A N 1
ATOM 678 C CA . GLU A 1 83 ? -17.533 5.952 0.435 1.00 77.88 83 GLU A CA 1
ATOM 679 C C . GLU A 1 83 ? -16.676 5.091 -0.502 1.00 77.88 83 GLU A C 1
ATOM 681 O O . GLU A 1 83 ? -15.588 5.563 -0.946 1.00 77.88 83 GLU A O 1
#

Organism: Oncorhynchus mykiss (NCBI:txid8022)

InterPro domains:
  IPR029044 Nucleotide-diphospho-sugar transferases [G3DSA:3.90.550.10] (1-83)
  IPR029044 Nucleotide-diphospho-sugar transferases [SSF53448] (2-74)

Sequence (83 aa):
MDIWGGENFEISFRVWMCGGSLEILPCSRVGHVFRKKHPYIFPEGNANTYIKNTRRTAEVWMDEFKLFYYSARPAARGKSYGE

Radius of gyration: 15.01 Å; chains: 1; bounding box: 35×30×34 Å